Protein AF-A0A3B8L486-F1 (afdb_monomer_lite)

Structure (mmCIF, N/CA/C/O backbone):
data_AF-A0A3B8L486-F1
#
_entry.id   AF-A0A3B8L486-F1
#
loop_
_atom_site.group_PDB
_atom_site.id
_atom_site.type_symbol
_atom_site.label_atom_id
_atom_site.label_alt_id
_atom_site.label_comp_id
_atom_site.label_asym_id
_atom_site.label_entity_id
_atom_site.label_seq_id
_atom_site.pdbx_PDB_ins_code
_atom_site.Cartn_x
_atom_site.Cartn_y
_atom_site.Cartn_z
_atom_site.occupancy
_atom_site.B_iso_or_equiv
_atom_site.auth_seq_id
_atom_site.auth_comp_id
_atom_site.auth_asym_id
_atom_site.auth_atom_id
_atom_site.pdbx_PDB_model_num
ATOM 1 N N . LEU A 1 1 ? -10.361 0.854 23.601 1.00 55.06 1 LEU A N 1
ATOM 2 C CA . LEU A 1 1 ? -9.685 1.114 22.304 1.00 55.06 1 LEU A CA 1
ATOM 3 C C . LEU A 1 1 ? -9.853 2.592 21.920 1.00 55.06 1 LEU A C 1
ATOM 5 O O . LEU A 1 1 ? -9.757 2.947 20.761 1.00 55.06 1 LEU A O 1
ATOM 9 N N . ASP A 1 2 ? -10.033 3.479 22.905 1.00 65.00 2 ASP A N 1
ATOM 10 C CA . ASP A 1 2 ? -10.641 4.806 22.704 1.00 65.00 2 ASP A CA 1
ATOM 11 C C . ASP A 1 2 ? -9.618 5.939 22.552 1.00 65.00 2 ASP A C 1
ATOM 13 O O . ASP A 1 2 ? -9.901 7.097 22.843 1.00 65.00 2 ASP A O 1
ATOM 17 N N . SER A 1 3 ? -8.389 5.608 22.148 1.00 76.25 3 SER A N 1
ATOM 18 C CA . SER A 1 3 ? -7.378 6.617 21.843 1.00 76.25 3 SER A CA 1
ATOM 19 C C . SER A 1 3 ? -7.442 6.944 20.359 1.00 76.25 3 SER A C 1
ATOM 21 O O . SER A 1 3 ? -7.135 6.084 19.537 1.00 76.25 3 SER A O 1
ATOM 23 N N . GLU A 1 4 ? -7.756 8.196 20.018 1.00 72.38 4 GLU A N 1
ATOM 24 C CA . GLU A 1 4 ? -7.760 8.686 18.626 1.00 72.38 4 GLU A CA 1
ATOM 25 C C . GLU A 1 4 ? -6.397 8.503 17.921 1.00 72.38 4 GLU A C 1
ATOM 27 O O . GLU A 1 4 ? -6.323 8.426 16.694 1.00 72.38 4 GLU A O 1
ATOM 32 N N . HIS A 1 5 ? -5.321 8.350 18.701 1.00 87.75 5 HIS A N 1
ATOM 33 C CA . HIS A 1 5 ? -3.949 8.155 18.227 1.00 87.75 5 HIS A CA 1
ATOM 34 C C . HIS A 1 5 ? -3.569 6.688 17.964 1.00 87.75 5 HIS A C 1
ATOM 36 O O . HIS A 1 5 ? -2.444 6.415 17.534 1.00 87.75 5 HIS A O 1
ATOM 42 N N . TYR A 1 6 ? -4.456 5.721 18.234 1.00 91.31 6 TYR A N 1
ATOM 43 C CA . TYR A 1 6 ? -4.166 4.301 17.999 1.00 91.31 6 TYR A CA 1
ATOM 44 C C . TYR A 1 6 ? -3.814 4.040 16.528 1.00 91.31 6 TYR A C 1
ATOM 46 O O . TYR A 1 6 ? -2.760 3.468 16.232 1.00 91.31 6 TYR A O 1
ATOM 54 N N . GLY A 1 7 ? -4.661 4.522 15.618 1.00 94.62 7 GLY A N 1
ATOM 55 C CA . GLY A 1 7 ? -4.494 4.385 14.178 1.00 94.62 7 GLY A CA 1
ATOM 56 C C . GLY A 1 7 ? -3.254 5.105 13.673 1.00 94.62 7 GLY A C 1
ATOM 57 O O . GLY A 1 7 ? -2.534 4.540 12.866 1.00 94.62 7 GLY A O 1
ATOM 58 N N . GLU A 1 8 ? -2.922 6.290 14.191 1.00 94.69 8 GLU A N 1
ATOM 59 C CA . GLU A 1 8 ? -1.691 7.006 13.816 1.00 94.69 8 GLU A CA 1
ATOM 60 C C . GLU A 1 8 ? -0.435 6.199 14.165 1.00 94.69 8 GLU A C 1
ATOM 62 O O . GLU A 1 8 ? 0.489 6.068 13.356 1.00 94.69 8 GLU A O 1
ATOM 67 N N . ARG A 1 9 ? -0.413 5.603 15.364 1.00 95.06 9 ARG A N 1
ATOM 68 C CA . ARG A 1 9 ? 0.715 4.795 15.832 1.00 95.06 9 ARG A CA 1
ATOM 69 C C . ARG A 1 9 ? 0.880 3.516 15.015 1.00 95.06 9 ARG A C 1
ATOM 71 O O . ARG A 1 9 ? 1.996 3.207 14.604 1.00 95.06 9 ARG A O 1
ATOM 78 N N . TRP A 1 10 ? -0.198 2.768 14.793 1.00 95.88 10 TRP A N 1
ATOM 79 C CA . TRP A 1 10 ? -0.132 1.507 14.049 1.00 95.88 10 TRP A CA 1
ATOM 80 C C . TRP A 1 10 ? 0.007 1.709 12.544 1.00 95.88 10 TRP A C 1
ATOM 82 O O . TRP A 1 10 ? 0.727 0.944 11.899 1.00 95.88 10 TRP A O 1
ATOM 92 N N . ALA A 1 11 ? -0.581 2.773 11.994 1.00 96.81 11 ALA A N 1
ATOM 93 C CA . ALA A 1 11 ? -0.409 3.131 10.595 1.00 96.81 11 ALA A CA 1
ATOM 94 C C . ALA A 1 11 ? 1.061 3.355 10.275 1.00 96.81 11 ALA A C 1
ATOM 96 O O . ALA A 1 11 ? 1.497 2.914 9.226 1.00 96.81 11 ALA A O 1
ATOM 97 N N . ARG A 1 12 ? 1.859 3.951 11.172 1.00 95.31 12 ARG A N 1
ATOM 98 C CA . ARG A 1 12 ? 3.308 4.084 10.947 1.00 95.31 12 ARG A CA 1
ATOM 99 C C . ARG A 1 12 ? 3.966 2.743 10.608 1.00 95.31 12 ARG A C 1
ATOM 101 O O . ARG A 1 12 ? 4.679 2.657 9.619 1.00 95.31 12 ARG A O 1
ATOM 108 N N . HIS A 1 13 ? 3.680 1.700 11.387 1.00 96.12 13 HIS A N 1
ATOM 109 C CA . HIS A 1 13 ? 4.225 0.364 11.144 1.00 96.12 13 HIS A CA 1
ATOM 110 C C . HIS A 1 13 ? 3.719 -0.235 9.828 1.00 96.12 13 HIS A C 1
ATOM 112 O O . HIS A 1 13 ? 4.492 -0.825 9.080 1.00 96.12 13 HIS A O 1
ATOM 118 N N . TRP A 1 14 ? 2.430 -0.061 9.525 1.00 97.00 14 TRP A N 1
ATOM 119 C CA . TRP A 1 14 ? 1.860 -0.537 8.266 1.00 97.00 14 TRP A CA 1
ATOM 120 C C . TRP A 1 14 ? 2.435 0.191 7.044 1.00 97.00 14 TRP A C 1
ATOM 122 O O . TRP A 1 14 ? 2.736 -0.422 6.025 1.00 97.00 14 TRP A O 1
ATOM 132 N N . LEU A 1 15 ? 2.605 1.505 7.140 1.00 96.25 15 LEU A N 1
ATOM 133 C CA . LEU A 1 15 ? 3.105 2.351 6.064 1.00 96.25 15 LEU A CA 1
ATOM 134 C C . LEU A 1 15 ? 4.570 2.042 5.739 1.00 96.25 15 LEU A C 1
ATOM 136 O O . LEU A 1 15 ? 4.937 2.103 4.568 1.00 96.25 15 LEU A O 1
ATOM 140 N N . ASP A 1 16 ? 5.364 1.619 6.726 1.00 94.00 16 ASP A N 1
ATOM 141 C CA . ASP A 1 16 ? 6.710 1.086 6.492 1.00 94.00 16 ASP A CA 1
ATOM 142 C C . ASP A 1 16 ? 6.658 -0.216 5.663 1.00 94.00 16 ASP A C 1
ATOM 144 O O . ASP A 1 16 ? 7.411 -0.372 4.701 1.00 94.00 16 ASP A O 1
ATOM 148 N N . VAL A 1 17 ? 5.725 -1.130 5.973 1.00 94.56 17 VAL A N 1
ATOM 149 C CA . VAL A 1 17 ? 5.511 -2.375 5.201 1.00 94.56 17 VAL A CA 1
ATOM 150 C C . VAL A 1 17 ? 5.052 -2.072 3.774 1.00 94.56 17 VAL A C 1
ATOM 152 O O . VAL A 1 17 ? 5.564 -2.657 2.822 1.00 94.56 17 VAL A O 1
ATOM 155 N N . ALA A 1 18 ? 4.123 -1.128 3.618 1.00 95.06 18 ALA A N 1
ATOM 156 C CA . ALA A 1 18 ? 3.574 -0.709 2.331 1.00 95.06 18 ALA A CA 1
ATOM 157 C C . ALA A 1 18 ? 4.510 0.208 1.519 1.00 95.06 18 ALA A C 1
ATOM 159 O O . ALA A 1 18 ? 4.100 0.712 0.475 1.00 95.06 18 ALA A O 1
ATOM 160 N N . ARG A 1 19 ? 5.739 0.461 1.998 1.00 91.31 19 ARG A N 1
ATOM 161 C CA . ARG A 1 19 ? 6.740 1.328 1.345 1.00 91.31 19 ARG A CA 1
ATOM 162 C C . ARG A 1 19 ? 6.193 2.725 1.031 1.00 91.31 19 ARG A C 1
ATOM 164 O O . ARG A 1 19 ? 6.463 3.304 -0.024 1.00 91.31 19 ARG A O 1
ATOM 171 N N . TYR A 1 20 ? 5.401 3.259 1.957 1.00 92.81 20 TYR A N 1
ATOM 172 C CA . TYR A 1 20 ? 4.802 4.578 1.843 1.00 92.81 20 TYR A CA 1
ATOM 173 C C . TYR A 1 20 ? 5.866 5.671 1.762 1.00 92.81 20 TYR A C 1
ATOM 175 O O . TYR A 1 20 ? 6.788 5.728 2.575 1.00 92.81 20 TYR A O 1
ATOM 183 N N . ALA A 1 21 ? 5.665 6.606 0.839 1.00 89.56 21 ALA A N 1
ATOM 184 C CA . ALA A 1 21 ? 6.376 7.872 0.817 1.00 89.56 21 ALA A CA 1
ATOM 185 C C . ALA A 1 21 ? 5.503 8.950 0.159 1.00 89.56 21 ALA A C 1
ATOM 187 O O . ALA A 1 21 ? 4.637 8.651 -0.662 1.00 89.56 21 ALA A O 1
ATOM 188 N N . GLU A 1 22 ? 5.738 10.220 0.493 1.00 88.00 22 GLU A N 1
ATOM 189 C CA . GLU A 1 22 ? 5.098 11.359 -0.192 1.00 88.00 22 GLU A CA 1
ATOM 190 C C . GLU A 1 22 ? 5.899 11.832 -1.415 1.00 88.00 22 GLU A C 1
ATOM 192 O O . GLU A 1 22 ? 5.407 12.610 -2.239 1.00 88.00 22 GLU A O 1
ATOM 197 N N . ASP A 1 23 ? 7.118 11.322 -1.575 1.00 84.31 23 ASP A N 1
ATOM 198 C CA . ASP A 1 23 ? 7.963 11.519 -2.739 1.00 84.31 23 ASP A CA 1
ATOM 199 C C . ASP A 1 23 ? 8.901 10.326 -2.985 1.00 84.31 23 ASP A C 1
ATOM 201 O O . ASP A 1 23 ? 8.959 9.361 -2.229 1.00 84.31 23 ASP A O 1
ATOM 205 N N . GLN A 1 24 ? 9.628 10.387 -4.095 1.00 78.12 24 GLN A N 1
ATOM 206 C CA . GLN A 1 24 ? 10.679 9.444 -4.446 1.00 78.12 24 GLN A CA 1
ATOM 207 C C . GLN A 1 24 ? 12.032 10.144 -4.454 1.00 78.12 24 GLN A C 1
ATOM 209 O O . GLN A 1 24 ? 12.554 10.519 -5.508 1.00 78.12 24 GLN A O 1
ATOM 214 N N . ALA A 1 25 ? 12.615 10.313 -3.273 1.00 61.62 25 ALA A N 1
ATOM 215 C CA . ALA A 1 25 ? 13.919 10.956 -3.117 1.00 61.62 25 ALA A CA 1
ATOM 216 C C . ALA A 1 25 ? 15.115 10.110 -3.616 1.00 61.62 25 ALA A C 1
ATOM 218 O O . ALA A 1 25 ? 16.220 10.630 -3.724 1.00 61.62 25 ALA A O 1
ATOM 219 N N . HIS A 1 26 ? 14.917 8.830 -3.964 1.00 63.03 26 HIS A N 1
ATOM 220 C CA . HIS A 1 26 ? 15.967 7.934 -4.483 1.00 63.03 26 HIS A CA 1
ATOM 221 C C . HIS A 1 26 ? 16.251 8.108 -5.989 1.00 63.03 26 HIS A C 1
ATOM 223 O O . HIS 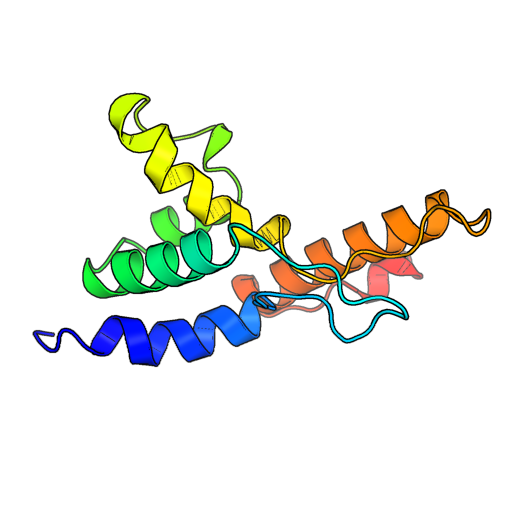A 1 26 ? 16.979 7.318 -6.587 1.00 63.03 26 HIS A O 1
ATOM 229 N N . THR A 1 27 ? 15.667 9.131 -6.617 1.00 60.22 27 THR A N 1
ATOM 230 C CA . THR A 1 27 ? 15.780 9.412 -8.053 1.00 60.22 27 THR A CA 1
ATOM 231 C C . THR A 1 27 ? 16.531 10.731 -8.283 1.00 60.22 27 THR A C 1
ATOM 233 O O . THR A 1 27 ? 16.519 11.615 -7.429 1.00 60.22 27 THR A O 1
ATOM 236 N N . PHE A 1 28 ? 17.174 10.907 -9.447 1.00 59.53 28 PHE A N 1
ATOM 237 C CA . PHE A 1 28 ? 17.888 12.146 -9.821 1.00 59.53 28 PHE A CA 1
ATOM 238 C C . PHE A 1 28 ? 16.995 13.404 -9.810 1.00 59.53 28 PHE A C 1
ATOM 240 O O . PHE A 1 28 ? 17.496 14.528 -9.808 1.00 59.53 28 PHE A O 1
ATOM 247 N N . LYS A 1 29 ? 15.668 13.230 -9.796 1.00 66.56 29 LYS A N 1
ATOM 248 C CA . LYS A 1 29 ? 14.675 14.291 -9.626 1.00 66.56 29 LYS A CA 1
ATOM 249 C C . LYS A 1 29 ? 13.510 13.760 -8.799 1.00 66.56 29 LYS A C 1
ATOM 251 O O . LYS A 1 29 ? 12.713 12.990 -9.324 1.00 66.56 29 LYS A O 1
ATOM 256 N N . ALA A 1 30 ? 13.382 14.242 -7.562 1.00 69.06 30 ALA A N 1
ATOM 257 C CA . ALA A 1 30 ? 12.318 13.835 -6.651 1.00 69.06 30 ALA A CA 1
ATOM 258 C C . ALA A 1 30 ? 10.938 13.905 -7.327 1.00 69.06 30 ALA A C 1
ATOM 260 O O . ALA A 1 30 ? 10.441 14.981 -7.682 1.00 69.06 30 ALA A O 1
ATOM 261 N N . ARG A 1 31 ? 10.318 12.739 -7.512 1.00 77.62 31 ARG A N 1
ATOM 262 C CA . ARG A 1 31 ? 8.941 12.626 -7.988 1.00 77.62 31 ARG A CA 1
ATOM 263 C C . ARG A 1 31 ? 8.022 12.676 -6.779 1.00 77.62 31 ARG A C 1
ATOM 265 O O . ARG A 1 31 ? 8.046 11.773 -5.955 1.00 77.62 31 ARG A O 1
ATOM 272 N N . ARG A 1 32 ? 7.218 13.731 -6.663 1.00 82.62 32 ARG A N 1
ATOM 273 C CA . ARG A 1 32 ? 6.192 13.814 -5.615 1.00 82.62 32 ARG A CA 1
ATOM 274 C C . ARG A 1 32 ? 5.031 12.880 -5.928 1.00 82.62 32 ARG A C 1
ATOM 276 O O . ARG A 1 32 ? 4.678 12.713 -7.097 1.00 82.62 32 ARG A O 1
ATOM 283 N N . TYR A 1 33 ? 4.392 12.383 -4.878 1.00 86.38 33 TYR A N 1
ATOM 284 C CA . TYR A 1 33 ? 3.073 11.767 -4.903 1.00 86.38 33 TYR A CA 1
ATOM 285 C C . TYR A 1 33 ? 2.042 12.792 -4.419 1.00 86.38 33 TYR A C 1
ATOM 287 O O . TYR A 1 33 ? 1.788 12.881 -3.218 1.00 86.38 33 TYR A O 1
ATOM 295 N N . PRO A 1 34 ? 1.410 13.581 -5.315 1.00 86.75 34 PRO A N 1
ATOM 296 C CA . PRO A 1 34 ? 0.557 14.705 -4.907 1.00 86.75 34 PRO A CA 1
ATOM 297 C C . PRO A 1 34 ? -0.629 14.291 -4.026 1.00 86.75 34 PRO A C 1
ATOM 299 O O . PRO A 1 34 ? -1.193 15.104 -3.296 1.00 86.75 34 PRO A O 1
ATOM 302 N N . HIS A 1 35 ? -1.013 13.018 -4.100 1.00 90.12 35 HIS A N 1
ATOM 303 C CA . HIS A 1 35 ? -2.120 12.435 -3.356 1.00 90.12 35 HIS A CA 1
ATOM 304 C C . HIS A 1 35 ? -1.685 11.295 -2.424 1.00 90.12 35 HIS A C 1
ATOM 306 O O . HIS A 1 35 ? -2.550 10.580 -1.931 1.00 90.12 35 HIS A O 1
ATOM 312 N N . GLY A 1 36 ? -0.379 11.138 -2.150 1.00 91.38 36 GLY A N 1
ATOM 313 C CA . GLY A 1 36 ? 0.141 10.077 -1.273 1.00 91.38 36 GLY A CA 1
ATOM 314 C C . GLY A 1 36 ? -0.509 10.094 0.113 1.00 91.38 36 GLY A C 1
ATOM 315 O O . GLY A 1 36 ? -0.996 9.067 0.581 1.00 91.38 36 GLY A O 1
ATOM 316 N N . HIS A 1 37 ? -0.666 11.287 0.698 1.00 93.94 37 HIS A N 1
ATOM 317 C CA . HIS A 1 37 ? -1.339 11.490 1.987 1.00 93.94 37 HIS A CA 1
ATOM 318 C C . HIS A 1 37 ? -2.726 10.835 2.080 1.00 93.94 37 HIS A C 1
ATOM 320 O O . HIS A 1 37 ? -3.116 10.404 3.160 1.00 93.94 37 HIS A O 1
ATOM 326 N N . ARG A 1 38 ? -3.461 10.690 0.966 1.00 94.62 38 ARG A N 1
ATOM 327 C CA . ARG A 1 38 ? -4.790 10.061 0.979 1.00 94.62 38 ARG A CA 1
ATOM 328 C C . ARG A 1 38 ? -4.727 8.600 1.419 1.00 94.62 38 ARG A C 1
ATOM 330 O O . ARG A 1 38 ? -5.617 8.168 2.142 1.00 94.62 38 ARG A O 1
ATOM 337 N N . TYR A 1 39 ? -3.686 7.865 1.024 1.00 96.00 39 TYR A N 1
ATOM 338 C CA . TYR A 1 39 ? -3.480 6.488 1.477 1.00 96.00 39 TYR A CA 1
ATOM 339 C C . TYR A 1 39 ? -3.088 6.438 2.950 1.00 96.00 39 TYR A C 1
ATOM 341 O O . TYR A 1 39 ? -3.687 5.672 3.696 1.00 96.00 39 TYR A O 1
ATOM 349 N N . ARG A 1 40 ? -2.154 7.294 3.396 1.00 96.31 40 ARG A N 1
ATOM 350 C CA . ARG A 1 40 ? -1.808 7.415 4.824 1.00 96.31 40 ARG A CA 1
ATOM 351 C C . ARG A 1 40 ? -3.063 7.634 5.661 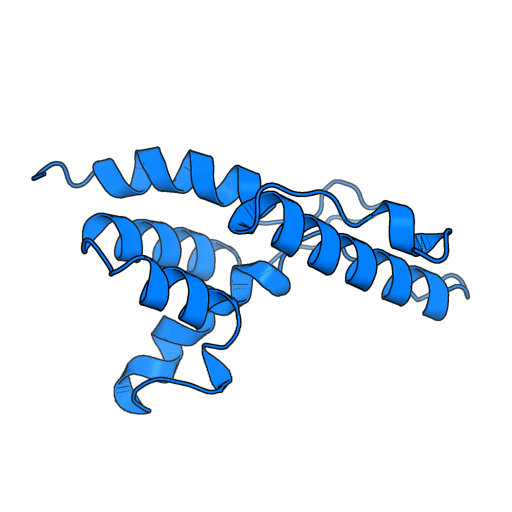1.00 96.31 40 ARG A C 1
ATOM 353 O O . ARG A 1 40 ? -3.308 6.895 6.610 1.00 96.31 40 ARG A O 1
ATOM 360 N N . ASP A 1 41 ? -3.864 8.625 5.286 1.00 96.00 41 ASP A N 1
ATOM 361 C CA . ASP A 1 41 ? -5.058 8.989 6.038 1.00 96.00 41 ASP A CA 1
ATOM 362 C C . ASP A 1 41 ? -6.119 7.876 5.969 1.00 96.00 41 ASP A C 1
ATOM 364 O O . ASP A 1 41 ? -6.830 7.648 6.944 1.00 96.00 41 ASP A O 1
ATOM 368 N N . TRP A 1 42 ? -6.213 7.147 4.849 1.00 96.62 42 TRP A N 1
ATOM 369 C CA . TRP A 1 42 ? -7.078 5.969 4.727 1.00 96.62 42 TRP A CA 1
ATOM 370 C C . TRP A 1 42 ? -6.639 4.827 5.655 1.00 96.62 42 TRP A C 1
ATOM 372 O O . TRP A 1 42 ? -7.488 4.265 6.344 1.00 96.62 42 TRP A O 1
ATOM 382 N N . VAL A 1 43 ? -5.338 4.525 5.748 1.00 97.19 43 VAL A N 1
ATOM 383 C CA . VAL A 1 43 ? -4.805 3.506 6.673 1.00 97.19 43 VAL A CA 1
ATOM 384 C C . VAL A 1 43 ? -5.101 3.898 8.121 1.00 97.19 43 VAL A C 1
ATOM 386 O O . VAL A 1 43 ? -5.634 3.088 8.876 1.00 97.19 43 VAL A O 1
ATOM 389 N N . VAL A 1 44 ? -4.819 5.151 8.501 1.00 97.00 44 VAL A N 1
ATOM 390 C CA . VAL A 1 44 ? -5.099 5.664 9.854 1.00 97.00 44 VAL A CA 1
ATOM 391 C C . VAL A 1 44 ? -6.582 5.521 10.196 1.00 97.00 44 VAL A C 1
ATOM 393 O O . VAL A 1 44 ? -6.913 4.996 11.259 1.00 97.00 44 VAL A O 1
ATOM 396 N N . ARG A 1 45 ? -7.481 5.943 9.295 1.00 95.62 45 ARG A N 1
ATOM 397 C CA . ARG A 1 45 ? -8.931 5.827 9.509 1.00 95.62 45 ARG A CA 1
ATOM 398 C C . ARG A 1 45 ? -9.388 4.376 9.609 1.00 95.62 45 ARG A C 1
ATOM 400 O O . ARG A 1 45 ? -10.158 4.080 10.511 1.00 95.62 45 ARG A O 1
ATOM 407 N N . SER A 1 46 ? -8.894 3.495 8.740 1.00 95.75 46 SER A N 1
ATOM 408 C CA . SER A 1 46 ? -9.279 2.076 8.722 1.00 95.75 46 SER A CA 1
ATOM 409 C C . SER A 1 46 ? -8.890 1.361 10.017 1.00 95.75 46 SER A C 1
ATOM 411 O O . SER A 1 46 ? -9.662 0.564 10.541 1.00 95.75 46 SER A O 1
ATOM 413 N N . LEU A 1 47 ? -7.716 1.687 10.570 1.00 95.75 47 LEU A N 1
ATOM 414 C CA . LEU A 1 47 ? -7.271 1.165 11.864 1.00 95.75 47 LEU A CA 1
ATOM 415 C C . LEU A 1 47 ? -8.069 1.756 13.034 1.00 95.75 47 LEU A C 1
ATOM 417 O O . LEU A 1 47 ? -8.411 1.034 13.964 1.00 95.75 47 LEU A O 1
ATOM 421 N N . ASN A 1 48 ? -8.385 3.054 12.994 1.00 95.31 48 ASN A N 1
ATOM 422 C CA . ASN A 1 48 ? -9.196 3.702 14.031 1.00 95.31 48 ASN A CA 1
ATOM 423 C C . ASN A 1 48 ? -10.653 3.221 14.037 1.00 95.31 48 ASN A C 1
ATOM 425 O O . ASN A 1 48 ? -11.277 3.199 15.094 1.00 95.31 48 ASN A O 1
ATOM 429 N N . SER A 1 49 ? -11.199 2.839 12.881 1.00 93.81 49 SER A N 1
ATOM 430 C CA . SER A 1 49 ? -12.555 2.298 12.764 1.00 93.81 49 SER A CA 1
ATOM 431 C C . SER A 1 49 ? -12.639 0.791 13.016 1.00 93.81 49 SER A C 1
ATOM 433 O O . SER A 1 49 ? -13.709 0.229 12.809 1.00 93.81 49 SER A O 1
ATOM 435 N N . ASP A 1 50 ? -11.531 0.143 13.395 1.00 93.38 50 ASP A N 1
ATOM 436 C CA . ASP A 1 50 ? -11.440 -1.313 13.575 1.00 93.38 50 ASP A CA 1
ATOM 437 C C . ASP A 1 50 ? -11.959 -2.087 12.346 1.00 93.38 50 ASP A C 1
ATOM 439 O O . ASP A 1 50 ? -12.754 -3.022 12.450 1.00 93.38 50 ASP A O 1
ATOM 443 N N . MET A 1 51 ? -11.557 -1.647 11.144 1.00 94.81 51 MET A N 1
ATOM 444 C CA . MET A 1 51 ? -11.955 -2.304 9.897 1.00 94.81 51 MET A CA 1
ATOM 445 C C . MET A 1 51 ? -11.532 -3.782 9.928 1.00 94.81 51 MET A C 1
ATOM 447 O O . MET A 1 51 ? -10.361 -4.064 10.210 1.00 94.81 51 MET A O 1
ATOM 451 N N . PRO A 1 52 ? -12.427 -4.727 9.577 1.00 96.69 52 PRO A N 1
ATOM 452 C CA . PRO A 1 52 ? -12.066 -6.132 9.470 1.00 96.69 52 PRO A CA 1
ATOM 453 C C . PRO A 1 52 ? -10.843 -6.330 8.573 1.00 96.69 52 PRO A C 1
ATOM 455 O O . PRO A 1 52 ? -10.739 -5.752 7.489 1.00 96.69 52 PRO A O 1
ATOM 458 N N . TYR A 1 53 ? -9.899 -7.158 9.021 1.00 95.75 53 TYR A N 1
ATOM 459 C CA . TYR A 1 53 ? -8.624 -7.334 8.324 1.00 95.75 53 TYR A CA 1
ATOM 460 C C . TYR A 1 53 ? -8.794 -7.822 6.875 1.00 95.75 53 TYR A C 1
ATOM 462 O O . TYR A 1 53 ? -8.066 -7.385 5.984 1.00 95.75 53 TYR A O 1
ATOM 470 N N . ASP A 1 54 ? -9.770 -8.693 6.607 1.00 96.19 54 ASP A N 1
ATOM 471 C CA . ASP A 1 54 ? -10.045 -9.177 5.253 1.00 96.19 54 ASP A CA 1
ATOM 472 C C . ASP A 1 54 ? -10.545 -8.059 4.329 1.00 96.19 54 ASP A C 1
ATOM 474 O O . ASP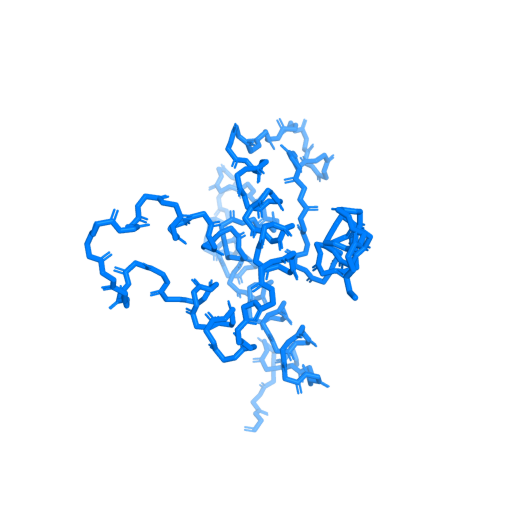 A 1 54 ? -10.179 -8.023 3.152 1.00 96.19 54 ASP A O 1
ATOM 478 N N . GLU A 1 55 ? -11.329 -7.120 4.857 1.00 95.56 55 GLU A N 1
ATOM 479 C CA . GLU A 1 55 ? -11.775 -5.931 4.136 1.00 95.56 55 GLU A CA 1
ATOM 480 C C . GLU A 1 55 ? -10.622 -4.945 3.914 1.00 95.56 55 GLU A C 1
ATOM 482 O O . GLU A 1 55 ? -10.441 -4.451 2.797 1.00 95.56 55 GLU A O 1
ATOM 487 N N . PHE A 1 56 ? -9.791 -4.723 4.936 1.00 96.12 56 PHE A N 1
ATOM 488 C CA . PHE A 1 56 ? -8.591 -3.891 4.845 1.00 96.12 56 PHE A CA 1
ATOM 489 C C . PHE A 1 56 ? -7.663 -4.370 3.720 1.00 96.12 56 PHE A C 1
ATOM 491 O O . PHE A 1 56 ? -7.287 -3.595 2.838 1.00 96.12 56 PHE A O 1
ATOM 498 N N . VAL A 1 57 ? -7.356 -5.669 3.687 1.00 96.38 57 VAL A N 1
ATOM 499 C CA . VAL A 1 57 ? -6.516 -6.266 2.639 1.00 96.38 57 VAL A CA 1
ATOM 500 C C . VAL A 1 57 ? -7.202 -6.212 1.274 1.00 96.38 57 VAL A C 1
ATOM 502 O O . VAL A 1 57 ? -6.574 -5.812 0.290 1.00 96.38 57 VAL A O 1
ATOM 505 N N . ARG A 1 58 ? -8.491 -6.569 1.190 1.00 95.81 58 ARG A N 1
ATOM 506 C CA . ARG A 1 58 ? -9.239 -6.577 -0.079 1.00 95.81 58 ARG A CA 1
ATOM 507 C C . ARG A 1 58 ? -9.281 -5.195 -0.722 1.00 95.81 58 ARG A C 1
ATOM 509 O O . ARG A 1 58 ? -9.094 -5.093 -1.931 1.00 95.81 58 ARG A O 1
ATOM 516 N N . ASN A 1 59 ? -9.481 -4.141 0.064 1.00 96.25 59 ASN A N 1
ATOM 517 C CA . ASN A 1 59 ? -9.487 -2.774 -0.446 1.00 96.25 59 ASN A CA 1
ATOM 518 C C . ASN A 1 59 ? -8.122 -2.360 -1.004 1.00 96.25 59 ASN A C 1
ATOM 520 O O . ASN A 1 59 ? -8.055 -1.769 -2.078 1.00 96.25 59 ASN A O 1
ATOM 524 N N . GLN A 1 60 ? -7.022 -2.728 -0.352 1.00 96.12 60 GLN A N 1
ATOM 525 C CA . GLN A 1 60 ? -5.689 -2.381 -0.856 1.00 96.12 60 GLN A CA 1
ATOM 526 C C . GLN A 1 60 ? -5.337 -3.059 -2.189 1.00 96.12 60 GLN A C 1
ATOM 528 O O . GLN A 1 60 ? -4.560 -2.509 -2.966 1.00 96.12 60 GLN A O 1
ATOM 533 N N . VAL A 1 61 ? -5.927 -4.225 -2.471 1.00 95.56 61 VAL A N 1
ATOM 534 C CA . VAL A 1 61 ? -5.673 -4.995 -3.701 1.00 95.56 61 VAL A CA 1
ATOM 535 C C . VAL A 1 61 ? -6.699 -4.709 -4.803 1.00 95.56 61 VAL A C 1
ATOM 537 O O . VAL A 1 61 ? -6.352 -4.769 -5.978 1.00 95.56 61 VAL A O 1
ATOM 540 N N . ALA A 1 62 ? -7.954 -4.427 -4.444 1.00 95.56 62 ALA A N 1
ATOM 541 C CA . ALA A 1 62 ? -9.082 -4.453 -5.378 1.00 95.56 62 ALA A CA 1
ATOM 542 C C . ALA A 1 62 ? -10.161 -3.391 -5.086 1.00 95.56 62 ALA A C 1
ATOM 544 O O . ALA A 1 62 ? -11.332 -3.588 -5.423 1.00 95.56 62 ALA A O 1
ATOM 545 N N . ALA A 1 63 ? -9.821 -2.267 -4.442 1.00 95.31 63 ALA A N 1
ATOM 546 C CA . ALA A 1 63 ? -10.787 -1.202 -4.141 1.00 95.31 63 ALA A CA 1
ATOM 547 C C . ALA A 1 63 ? -11.497 -0.614 -5.378 1.00 95.31 63 ALA A C 1
ATOM 549 O O . ALA A 1 63 ? -12.567 -0.030 -5.257 1.00 95.31 63 ALA A O 1
ATOM 550 N N . ASP A 1 64 ? -10.974 -0.766 -6.583 1.00 94.69 64 ASP A N 1
ATOM 551 C CA . ASP A 1 64 ? -11.672 -0.390 -7.814 1.00 94.69 64 ASP A CA 1
ATOM 552 C C . ASP A 1 64 ? -12.710 -1.424 -8.287 1.00 94.69 64 ASP A C 1
ATOM 554 O O . ASP A 1 64 ? -13.578 -1.070 -9.087 1.00 94.69 64 ASP A O 1
ATOM 558 N N . LEU A 1 65 ? -12.653 -2.660 -7.778 1.00 94.12 65 LEU A N 1
ATOM 559 C CA . LEU A 1 65 ? -13.463 -3.803 -8.223 1.00 94.12 65 LEU A CA 1
ATOM 560 C C . LEU A 1 65 ? -14.517 -4.279 -7.209 1.00 94.12 65 LEU A C 1
ATOM 562 O O . LEU A 1 65 ? -15.409 -5.040 -7.578 1.00 94.12 65 LEU A O 1
ATOM 566 N N . VAL A 1 66 ? -14.414 -3.882 -5.939 1.00 90.88 66 VAL A N 1
ATOM 567 C CA . VAL A 1 66 ? -15.341 -4.310 -4.864 1.00 90.88 66 VAL A CA 1
ATOM 568 C C . VAL A 1 66 ? -16.199 -3.145 -4.354 1.00 90.88 66 VAL A C 1
ATOM 570 O O . VAL A 1 66 ? -16.152 -2.080 -4.957 1.00 90.88 66 VAL A O 1
ATOM 573 N N . GLY A 1 67 ? -16.967 -3.333 -3.271 1.00 86.06 67 GLY A N 1
ATOM 574 C CA . GLY A 1 67 ? -17.611 -2.271 -2.472 1.00 86.06 67 GLY A CA 1
ATOM 575 C C . GLY A 1 67 ? -18.803 -1.533 -3.101 1.00 86.06 67 GLY A C 1
ATOM 576 O O . GLY A 1 67 ? -19.229 -1.831 -4.217 1.00 86.06 67 GLY A O 1
ATOM 577 N N . ASP A 1 68 ? -19.355 -0.574 -2.354 1.00 85.88 68 ASP A N 1
ATOM 578 C CA . ASP A 1 68 ? -20.504 0.232 -2.779 1.00 85.88 68 ASP A CA 1
ATOM 579 C C . ASP A 1 68 ? -20.038 1.403 -3.674 1.00 85.88 68 ASP A C 1
ATOM 581 O O . ASP A 1 68 ? -19.049 2.072 -3.371 1.00 85.88 68 ASP A O 1
ATOM 585 N N . PRO A 1 69 ? -20.717 1.717 -4.791 1.00 86.44 69 PRO A N 1
ATOM 586 C CA . PRO A 1 69 ? -20.413 2.914 -5.576 1.00 86.44 69 PRO A CA 1
ATOM 587 C C . PRO A 1 69 ? -20.397 4.232 -4.779 1.00 86.44 69 PRO A C 1
ATOM 589 O O . PRO A 1 69 ? -19.692 5.162 -5.175 1.00 86.44 69 PRO A O 1
ATOM 592 N N . MET A 1 70 ? -21.149 4.327 -3.679 1.00 85.62 70 MET A N 1
ATOM 593 C CA . MET A 1 70 ? -21.254 5.516 -2.826 1.00 85.62 70 MET A CA 1
ATOM 594 C C . MET A 1 70 ? -19.990 5.807 -2.015 1.00 85.62 70 MET A C 1
ATOM 596 O O . MET A 1 70 ? -19.699 6.974 -1.764 1.00 85.62 70 MET A O 1
ATOM 600 N N . ASP A 1 71 ? -19.206 4.789 -1.656 1.00 86.25 71 ASP A N 1
ATOM 601 C CA . ASP A 1 71 ? -17.955 4.952 -0.897 1.00 86.25 71 ASP A CA 1
ATOM 602 C C . ASP A 1 71 ? -16.699 4.971 -1.787 1.00 86.25 71 ASP A C 1
ATOM 604 O O . ASP A 1 71 ? -15.574 5.165 -1.311 1.00 86.25 71 ASP A O 1
ATOM 608 N N . ARG A 1 72 ? -16.885 4.791 -3.103 1.00 87.81 72 ARG A N 1
ATOM 609 C CA . ARG A 1 72 ? -15.810 4.502 -4.059 1.00 87.81 72 ARG A CA 1
ATOM 610 C C . ARG A 1 72 ? -14.646 5.480 -3.965 1.00 87.81 72 ARG A C 1
ATOM 612 O O . ARG A 1 72 ? -13.495 5.062 -4.018 1.00 87.81 72 ARG A O 1
ATOM 619 N N . HIS A 1 73 ? -14.919 6.777 -3.852 1.00 84.31 73 HIS A N 1
ATOM 620 C CA . HIS A 1 73 ? -13.862 7.790 -3.856 1.00 84.31 73 HIS A CA 1
ATOM 621 C C . HIS A 1 73 ? -12.914 7.655 -2.654 1.00 84.31 73 HIS A C 1
ATOM 623 O O . HIS A 1 73 ? -11.699 7.782 -2.813 1.00 84.31 73 HIS A O 1
ATOM 629 N N . ASP A 1 74 ? -13.450 7.359 -1.471 1.00 85.81 74 ASP A N 1
ATOM 630 C CA . ASP A 1 74 ? -12.647 7.194 -0.258 1.00 85.81 74 ASP A CA 1
ATOM 631 C C . ASP A 1 74 ? -11.934 5.844 -0.243 1.00 85.81 74 ASP A C 1
ATOM 633 O O . ASP A 1 74 ? -10.778 5.753 0.174 1.00 85.81 74 ASP A O 1
ATOM 637 N N . ARG A 1 75 ? -12.586 4.809 -0.773 1.00 92.56 75 ARG A N 1
ATOM 638 C CA . ARG A 1 75 ? -12.038 3.455 -0.860 1.00 92.56 75 ARG A CA 1
ATOM 639 C C . ARG A 1 75 ? -10.889 3.337 -1.856 1.00 92.56 75 ARG A C 1
ATOM 641 O O . ARG A 1 75 ? -9.922 2.638 -1.577 1.00 92.56 75 ARG A O 1
ATOM 648 N N . LEU A 1 76 ? -10.926 4.076 -2.970 1.00 95.44 76 LEU A N 1
ATOM 649 C CA . LEU A 1 76 ? -9.837 4.102 -3.959 1.00 95.44 76 LEU A CA 1
ATOM 650 C C . LEU A 1 76 ? -8.497 4.569 -3.377 1.00 95.44 76 LEU A C 1
ATOM 652 O O . LEU A 1 76 ? -7.451 4.227 -3.927 1.00 95.44 76 LEU A O 1
ATOM 656 N N . ALA A 1 77 ? -8.501 5.307 -2.261 1.00 95.50 77 ALA A N 1
ATOM 657 C CA . ALA A 1 77 ? -7.268 5.662 -1.569 1.00 95.50 77 ALA A CA 1
ATOM 658 C C . ALA A 1 77 ? -6.474 4.422 -1.122 1.00 95.50 77 ALA A C 1
ATOM 660 O O . ALA A 1 77 ? -5.247 4.483 -1.108 1.00 95.50 77 ALA A O 1
ATOM 661 N N . ALA A 1 78 ? -7.145 3.296 -0.840 1.00 96.44 78 ALA A N 1
ATOM 662 C CA . ALA A 1 78 ? -6.526 2.026 -0.457 1.00 96.44 78 ALA A CA 1
ATOM 663 C C . ALA A 1 78 ? -5.567 1.471 -1.524 1.00 96.44 78 ALA A C 1
ATOM 665 O O . ALA A 1 78 ? -4.558 0.855 -1.181 1.00 96.44 78 ALA A O 1
ATOM 666 N N . LEU A 1 79 ? -5.813 1.763 -2.810 1.00 95.38 79 LEU A N 1
ATOM 667 C CA . LEU A 1 79 ? -4.929 1.361 -3.916 1.00 95.38 79 LEU A CA 1
ATOM 668 C C . LEU A 1 79 ? -3.546 2.027 -3.855 1.00 95.38 79 LEU A C 1
ATOM 670 O O . LEU A 1 79 ? -2.647 1.664 -4.616 1.00 95.38 79 LEU A O 1
ATOM 674 N N . GLY A 1 80 ? -3.345 2.964 -2.922 1.00 94.06 80 GLY A N 1
ATOM 675 C CA . GLY A 1 80 ? -2.031 3.466 -2.541 1.00 94.06 80 GLY A CA 1
ATOM 676 C C . GLY A 1 80 ? -1.006 2.364 -2.263 1.00 94.06 80 GLY A C 1
ATOM 677 O O . GLY A 1 80 ? 0.163 2.579 -2.563 1.00 94.06 80 GLY A O 1
ATOM 678 N N . PHE A 1 81 ? -1.437 1.180 -1.804 1.00 95.62 81 PHE A N 1
ATOM 679 C CA . PHE A 1 81 ? -0.563 0.021 -1.582 1.00 95.62 81 PHE A CA 1
ATOM 680 C C . PHE A 1 81 ? 0.245 -0.384 -2.831 1.00 95.62 81 PHE A C 1
ATOM 682 O O . PHE A 1 81 ? 1.418 -0.716 -2.708 1.00 95.62 81 PHE A O 1
ATOM 689 N N . PHE A 1 82 ? -0.342 -0.305 -4.034 1.00 93.12 82 PHE A N 1
ATOM 690 C CA . PHE A 1 82 ? 0.352 -0.603 -5.302 1.00 93.12 82 PHE A CA 1
ATOM 691 C C . PHE A 1 82 ? 0.687 0.628 -6.149 1.00 93.12 82 PHE A C 1
ATOM 693 O O . PHE A 1 82 ? 1.482 0.537 -7.093 1.00 93.12 82 PHE A O 1
ATOM 700 N N . ALA A 1 83 ? 0.049 1.764 -5.859 1.00 89.50 83 ALA A N 1
ATOM 701 C CA . ALA A 1 83 ? 0.313 3.024 -6.544 1.00 89.50 83 ALA A CA 1
ATOM 702 C C . ALA A 1 83 ? 1.573 3.729 -6.018 1.00 89.50 83 ALA A C 1
ATOM 704 O O . ALA A 1 83 ? 2.140 4.565 -6.724 1.00 89.50 83 ALA A O 1
ATOM 705 N N . MET A 1 84 ? 1.995 3.406 -4.795 1.00 86.25 84 MET A N 1
ATOM 706 C CA . MET A 1 84 ? 3.280 3.820 -4.233 1.00 86.25 84 MET A CA 1
ATOM 707 C C . MET A 1 84 ? 4.343 2.736 -4.420 1.00 86.25 84 MET A C 1
ATOM 709 O O . MET A 1 84 ? 4.090 1.710 -5.046 1.00 86.25 84 MET A O 1
ATOM 713 N N . GLY A 1 85 ? 5.554 3.011 -3.938 1.00 84.25 85 GLY A N 1
ATOM 714 C CA . GLY A 1 85 ? 6.748 2.213 -4.214 1.00 84.25 85 GLY A CA 1
ATOM 715 C C . GLY A 1 85 ? 7.737 2.943 -5.130 1.00 84.25 85 GLY A C 1
ATOM 716 O O . GLY A 1 85 ? 7.618 4.157 -5.335 1.00 84.25 85 GLY A O 1
ATOM 717 N N . PRO A 1 86 ? 8.765 2.259 -5.641 1.00 84.19 86 PRO A N 1
ATOM 718 C CA . PRO A 1 86 ? 9.707 2.812 -6.600 1.00 84.19 86 PRO A CA 1
ATOM 719 C C . PRO A 1 86 ? 9.068 2.953 -7.988 1.00 84.19 86 PRO A C 1
ATOM 721 O O . PRO A 1 86 ? 8.202 2.186 -8.393 1.00 84.19 86 PRO A O 1
ATOM 724 N N . VAL A 1 87 ? 9.499 3.976 -8.724 1.00 83.69 87 VAL A N 1
ATOM 725 C CA . VAL A 1 87 ? 9.107 4.250 -10.108 1.00 83.69 87 VAL A CA 1
ATOM 726 C C . VAL A 1 87 ? 10.385 4.643 -10.814 1.00 83.69 87 VAL A C 1
ATOM 728 O O . VAL A 1 87 ? 11.056 5.599 -10.419 1.00 83.69 87 VAL A O 1
ATOM 731 N N . TYR A 1 88 ? 10.739 3.873 -11.830 1.00 84.06 88 TYR A N 1
ATOM 732 C CA . TYR A 1 88 ? 12.042 3.979 -12.467 1.00 84.06 88 TYR A CA 1
ATOM 733 C C . TYR A 1 88 ? 11.978 4.854 -13.721 1.00 84.06 88 TYR A C 1
ATOM 735 O O . TYR A 1 88 ? 10.917 5.111 -14.295 1.00 84.06 88 TYR A O 1
ATOM 743 N N . TYR A 1 89 ? 13.141 5.341 -14.150 1.00 81.56 89 TYR A N 1
ATOM 744 C CA . TYR A 1 89 ? 13.273 6.095 -15.392 1.00 81.56 89 TYR A CA 1
ATOM 745 C C . TYR A 1 89 ? 13.009 5.187 -16.591 1.00 81.56 89 TYR A C 1
A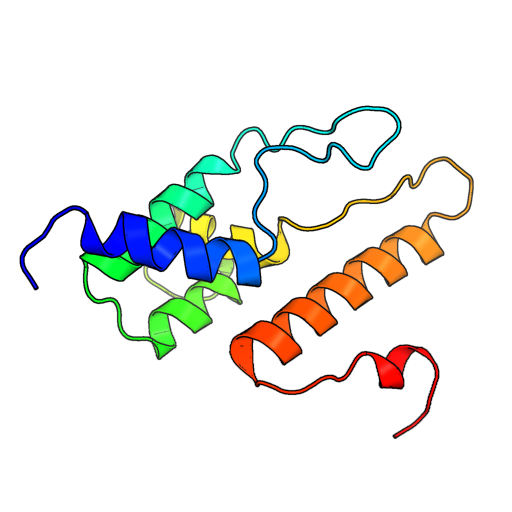TOM 747 O O . TYR A 1 89 ? 13.632 4.140 -16.742 1.00 81.56 89 TYR A O 1
ATOM 755 N N . GLN A 1 90 ? 12.079 5.601 -17.446 1.00 83.06 90 GLN A N 1
ATOM 756 C CA . GLN A 1 90 ? 11.666 4.846 -18.632 1.00 83.06 90 GLN A CA 1
ATOM 757 C C . GLN A 1 90 ? 12.191 5.465 -19.939 1.00 83.06 90 GLN A C 1
ATOM 759 O O . GLN A 1 90 ? 11.942 4.936 -21.020 1.00 83.06 90 GLN A O 1
ATOM 764 N N . ASP A 1 91 ? 12.899 6.591 -19.851 1.00 80.75 91 ASP A N 1
ATOM 765 C CA . ASP A 1 91 ? 13.414 7.407 -20.956 1.00 80.75 91 ASP A CA 1
ATOM 766 C C . ASP A 1 91 ? 14.883 7.114 -21.315 1.00 80.75 91 ASP A C 1
ATOM 768 O O . ASP A 1 91 ? 15.397 7.644 -22.296 1.00 80.75 91 ASP A O 1
ATOM 772 N N . ASN A 1 92 ? 15.544 6.212 -20.587 1.00 82.19 92 ASN A N 1
ATOM 773 C CA . ASN A 1 92 ? 16.930 5.786 -20.818 1.00 82.19 92 ASN A CA 1
ATOM 774 C C . ASN A 1 92 ? 17.088 4.658 -21.865 1.00 82.19 92 ASN A C 1
ATOM 776 O O . ASN A 1 92 ? 18.175 4.106 -22.011 1.00 82.19 92 ASN A O 1
ATOM 780 N N . GLY A 1 93 ? 16.011 4.274 -22.559 1.00 86.88 93 GLY A N 1
ATOM 781 C CA . GLY A 1 93 ? 15.998 3.142 -23.495 1.00 86.88 93 GLY A CA 1
ATOM 782 C C . GLY A 1 93 ? 15.755 1.767 -22.854 1.00 86.88 93 GLY A C 1
ATOM 783 O O . GLY A 1 93 ? 15.588 0.792 -23.581 1.00 86.88 93 GLY A O 1
ATOM 784 N N . GLU A 1 94 ? 15.643 1.671 -21.523 1.00 90.12 94 GLU A N 1
ATOM 785 C CA . GLU A 1 94 ? 15.402 0.418 -20.782 1.00 90.12 94 GLU A CA 1
ATOM 786 C C . GLU A 1 94 ? 13.974 0.319 -20.206 1.00 90.12 94 GLU A C 1
ATOM 788 O O . GLU A 1 94 ? 13.747 -0.311 -19.172 1.00 90.12 94 GLU A O 1
ATOM 793 N N . LYS A 1 95 ? 12.971 0.908 -20.872 1.00 92.06 95 LYS A N 1
ATOM 794 C CA . LYS A 1 95 ? 11.581 0.959 -20.372 1.00 92.06 95 LYS A CA 1
ATOM 795 C C . LYS A 1 95 ? 11.028 -0.399 -19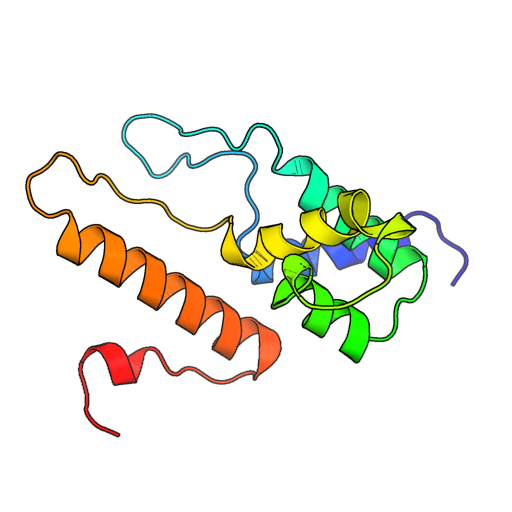.917 1.00 92.06 95 LYS A C 1
ATOM 797 O O . LYS A 1 95 ? 10.338 -0.465 -18.905 1.00 92.06 95 LYS A O 1
ATOM 802 N N . ALA A 1 96 ? 11.311 -1.473 -20.655 1.00 92.56 96 ALA A N 1
ATOM 803 C CA . ALA A 1 96 ? 10.823 -2.811 -20.316 1.00 92.56 96 ALA A CA 1
ATOM 804 C C . ALA A 1 96 ? 11.391 -3.322 -18.982 1.00 92.56 96 ALA A C 1
ATOM 806 O O . ALA A 1 96 ? 10.661 -3.899 -18.182 1.00 92.56 96 ALA A O 1
ATOM 807 N N . LYS A 1 97 ? 12.675 -3.061 -18.724 1.00 91.38 97 LYS A N 1
ATOM 808 C CA . LYS A 1 97 ? 13.343 -3.418 -17.470 1.00 91.38 97 LYS A CA 1
ATOM 809 C C . LYS A 1 97 ? 12.815 -2.582 -16.310 1.00 91.38 97 LYS A C 1
ATOM 811 O O . LYS A 1 97 ? 12.467 -3.151 -15.288 1.00 91.38 97 LYS A O 1
ATOM 816 N N . ALA A 1 98 ? 12.658 -1.271 -16.508 1.00 90.56 98 ALA A N 1
ATOM 817 C CA . ALA A 1 98 ? 12.050 -0.388 -15.515 1.00 90.56 98 ALA A CA 1
ATOM 818 C C . ALA A 1 98 ? 10.660 -0.892 -15.084 1.00 90.56 98 ALA A C 1
ATOM 820 O O . ALA A 1 98 ? 10.402 -1.026 -13.896 1.00 90.56 98 ALA A O 1
ATOM 821 N N . LEU A 1 99 ? 9.791 -1.249 -16.038 1.00 91.50 99 LEU A N 1
ATOM 822 C CA . LEU A 1 99 ? 8.473 -1.818 -15.729 1.00 91.50 99 LEU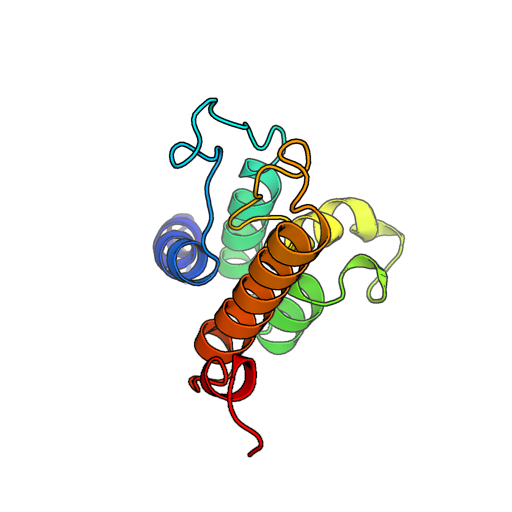 A CA 1
ATOM 823 C C . LEU A 1 99 ? 8.565 -3.163 -14.996 1.00 91.50 99 LEU A C 1
ATOM 825 O O . LEU A 1 99 ? 7.822 -3.379 -14.043 1.00 91.50 99 LEU A O 1
ATOM 829 N N . ALA A 1 100 ? 9.474 -4.048 -15.414 1.00 92.44 100 ALA A N 1
ATOM 830 C CA . ALA A 1 100 ? 9.690 -5.328 -14.746 1.00 92.44 100 ALA A CA 1
ATOM 831 C C . ALA A 1 100 ? 10.173 -5.150 -13.296 1.00 92.44 100 ALA A C 1
ATOM 833 O O . ALA A 1 100 ? 9.692 -5.853 -12.413 1.00 92.44 100 ALA A O 1
ATOM 834 N N . ASP A 1 101 ? 11.057 -4.183 -13.036 1.00 91.62 101 ASP A N 1
ATOM 835 C CA . ASP A 1 101 ? 11.526 -3.846 -11.688 1.00 91.62 101 ASP A CA 1
ATOM 836 C C . ASP A 1 101 ? 10.393 -3.292 -10.810 1.00 91.62 101 ASP A C 1
ATOM 838 O O . ASP A 1 101 ? 10.265 -3.681 -9.651 1.00 91.62 101 ASP A O 1
ATOM 842 N N . GLU A 1 102 ? 9.513 -2.446 -11.357 1.00 91.25 102 GLU A N 1
ATOM 843 C CA . GLU A 1 102 ? 8.327 -1.972 -10.627 1.00 91.25 102 GLU A CA 1
ATOM 844 C C . GLU A 1 102 ? 7.301 -3.088 -10.365 1.00 91.25 102 GLU A C 1
ATOM 846 O O . GLU A 1 102 ? 6.535 -3.015 -9.404 1.00 91.25 102 GLU A O 1
ATOM 851 N N . TRP A 1 103 ? 7.192 -4.094 -11.235 1.00 92.19 103 TRP A N 1
ATOM 852 C CA . TRP A 1 103 ? 6.307 -5.241 -11.002 1.00 92.19 103 TRP A CA 1
ATOM 853 C C . TRP A 1 103 ? 6.873 -6.185 -9.947 1.00 92.19 103 TRP A C 1
ATOM 855 O O . TRP A 1 103 ? 6.134 -6.605 -9.059 1.00 92.19 103 TRP A O 1
ATOM 865 N N . ASP A 1 104 ? 8.171 -6.467 -10.014 1.00 93.25 104 ASP A N 1
ATOM 866 C CA . ASP A 1 104 ? 8.893 -7.257 -9.016 1.00 93.25 104 ASP A CA 1
ATOM 867 C C . ASP A 1 104 ? 8.766 -6.641 -7.615 1.00 93.25 104 ASP A C 1
ATOM 869 O O . ASP A 1 104 ? 8.412 -7.339 -6.667 1.00 93.25 104 ASP A O 1
ATOM 873 N N . ASP A 1 105 ? 8.923 -5.318 -7.493 1.00 92.75 105 ASP A N 1
ATOM 874 C CA . ASP A 1 105 ? 8.732 -4.605 -6.225 1.00 92.75 105 ASP A CA 1
ATOM 875 C C . ASP A 1 105 ? 7.317 -4.780 -5.647 1.00 92.75 105 ASP A C 1
ATOM 877 O O . ASP A 1 105 ? 7.157 -5.053 -4.453 1.00 92.75 105 ASP A O 1
ATOM 881 N N . ARG A 1 106 ? 6.280 -4.687 -6.492 1.00 93.44 106 ARG A N 1
ATOM 882 C CA . ARG A 1 106 ? 4.882 -4.880 -6.068 1.00 93.44 106 ARG A CA 1
ATOM 883 C C . ARG A 1 106 ? 4.621 -6.311 -5.610 1.00 93.44 106 ARG A C 1
ATOM 885 O O . ARG A 1 106 ? 3.947 -6.507 -4.598 1.00 93.44 106 ARG A O 1
ATOM 892 N N . VAL A 1 107 ? 5.154 -7.300 -6.330 1.00 94.88 107 VAL A N 1
ATOM 893 C CA . VAL A 1 107 ? 5.051 -8.715 -5.952 1.00 94.88 107 VAL A CA 1
ATOM 894 C C . VAL A 1 107 ? 5.753 -8.952 -4.614 1.00 94.88 107 VAL A C 1
ATOM 896 O O . VAL A 1 107 ? 5.145 -9.523 -3.711 1.00 94.88 107 VAL A O 1
ATOM 899 N N . ASP A 1 108 ? 6.979 -8.458 -4.442 1.00 95.06 108 ASP A N 1
ATOM 900 C CA . ASP A 1 108 ? 7.748 -8.610 -3.204 1.00 95.06 108 ASP A CA 1
ATOM 901 C C . ASP A 1 108 ? 7.059 -7.939 -2.003 1.00 95.06 108 ASP A C 1
ATOM 903 O O . ASP A 1 108 ? 6.947 -8.540 -0.930 1.00 95.06 108 ASP A O 1
ATOM 907 N N . THR A 1 109 ? 6.534 -6.725 -2.194 1.00 94.88 109 THR A N 1
ATOM 908 C CA . THR A 1 109 ? 5.782 -5.980 -1.171 1.00 94.88 109 THR A CA 1
ATOM 909 C C . THR A 1 109 ? 4.530 -6.740 -0.743 1.00 94.88 109 THR A C 1
ATOM 911 O O . THR A 1 109 ? 4.291 -6.911 0.454 1.00 94.88 109 THR A O 1
ATOM 914 N N . LEU A 1 110 ? 3.762 -7.267 -1.702 1.00 95.62 110 LEU A N 1
ATOM 915 C CA . LEU A 1 110 ? 2.584 -8.089 -1.431 1.00 95.62 110 LEU A CA 1
ATOM 916 C C . LEU A 1 110 ? 2.959 -9.356 -0.649 1.00 95.62 110 LEU A C 1
ATOM 918 O O . LEU A 1 110 ? 2.377 -9.628 0.402 1.00 95.62 110 LEU A O 1
ATOM 922 N N . THR A 1 111 ? 3.924 -10.142 -1.134 1.00 96.12 111 THR A N 1
ATOM 923 C CA . THR A 1 111 ? 4.212 -11.451 -0.534 1.00 96.12 111 THR A CA 1
ATOM 924 C C . THR A 1 111 ? 4.870 -11.336 0.831 1.00 96.12 111 THR A C 1
ATOM 926 O O . THR A 1 111 ? 4.481 -12.054 1.752 1.00 96.12 111 THR A O 1
ATOM 929 N N . ARG A 1 112 ? 5.819 -10.410 1.009 1.00 95.56 112 ARG A N 1
ATOM 930 C CA . ARG A 1 112 ? 6.456 -10.222 2.319 1.00 95.56 112 ARG A CA 1
ATOM 931 C C . ARG A 1 112 ? 5.510 -9.551 3.305 1.00 95.56 112 ARG A C 1
ATOM 933 O O . ARG A 1 112 ? 5.467 -9.961 4.460 1.00 95.56 112 ARG A O 1
ATOM 940 N N . GLY A 1 113 ? 4.762 -8.544 2.853 1.00 93.75 113 GLY A N 1
ATOM 941 C CA . GLY A 1 113 ? 3.895 -7.739 3.711 1.00 93.75 113 GLY A CA 1
ATOM 942 C C . GLY A 1 113 ? 2.633 -8.459 4.178 1.00 93.75 113 GLY A C 1
ATOM 943 O O . GLY A 1 113 ? 2.221 -8.267 5.319 1.00 93.75 113 GLY A O 1
ATOM 944 N N . LEU A 1 114 ? 2.026 -9.297 3.329 1.00 94.00 114 LEU A N 1
ATOM 945 C CA . LEU A 1 114 ? 0.758 -9.970 3.645 1.00 94.00 114 LEU A CA 1
ATOM 946 C C . LEU A 1 114 ? 0.895 -11.472 3.884 1.00 94.00 114 LEU A C 1
ATOM 948 O O . LEU A 1 114 ? 0.226 -12.006 4.763 1.00 94.00 114 LEU A O 1
ATOM 952 N N . LEU A 1 115 ? 1.737 -12.163 3.114 1.00 94.25 115 LEU A N 1
ATOM 953 C CA . LEU A 1 115 ? 1.859 -13.624 3.204 1.00 94.25 115 LEU A CA 1
ATOM 954 C C . LEU A 1 115 ? 2.983 -14.069 4.151 1.00 94.25 115 LEU A C 1
ATOM 956 O O . LEU A 1 115 ? 3.060 -15.245 4.497 1.00 94.25 115 LEU A O 1
ATOM 960 N N . GLY A 1 116 ? 3.870 -13.153 4.554 1.00 94.50 116 GLY A N 1
ATOM 961 C CA . GLY A 1 116 ? 5.029 -13.464 5.393 1.00 94.50 116 GLY A CA 1
ATOM 962 C C . GLY A 1 116 ? 6.079 -14.340 4.699 1.00 94.50 116 GLY A C 1
ATOM 963 O O . GLY A 1 116 ? 6.913 -14.942 5.371 1.00 94.50 116 GLY A O 1
ATOM 964 N N . ILE A 1 117 ? 6.051 -14.422 3.364 1.00 95.50 117 ILE A N 1
ATOM 965 C CA . ILE A 1 117 ? 6.985 -15.222 2.562 1.00 95.50 117 ILE A CA 1
ATOM 966 C C . ILE A 1 117 ? 7.664 -14.369 1.494 1.00 95.50 117 ILE A C 1
ATOM 968 O O . ILE A 1 117 ? 7.155 -13.337 1.061 1.00 95.50 117 ILE A O 1
ATOM 972 N N . THR A 1 118 ? 8.835 -14.814 1.052 1.00 93.94 118 THR A N 1
ATOM 973 C CA . THR A 1 118 ? 9.552 -14.186 -0.061 1.00 93.94 118 THR A CA 1
ATOM 974 C C . THR A 1 118 ? 9.337 -15.004 -1.323 1.00 93.94 118 THR A C 1
ATOM 976 O O . THR A 1 118 ? 9.582 -16.207 -1.313 1.00 93.94 118 THR A O 1
ATOM 979 N N . VAL A 1 119 ? 8.932 -14.348 -2.412 1.00 94.88 119 VAL A N 1
ATOM 980 C CA . VAL A 1 119 ? 8.884 -14.958 -3.755 1.00 94.88 119 VAL A CA 1
ATOM 981 C C . VAL A 1 119 ? 9.832 -14.283 -4.749 1.00 94.88 119 VAL A C 1
ATOM 983 O O . VAL A 1 119 ? 9.871 -14.668 -5.912 1.00 94.88 119 VAL A O 1
ATOM 986 N N . SER A 1 120 ? 10.652 -13.322 -4.305 1.00 90.19 120 SER A N 1
ATOM 987 C CA . SER A 1 120 ? 11.591 -12.586 -5.168 1.00 90.19 120 SER A CA 1
ATOM 988 C C . SER A 1 120 ? 12.632 -13.483 -5.853 1.00 90.19 120 SER A C 1
ATOM 990 O O . SER A 1 120 ? 13.246 -13.085 -6.836 1.00 90.19 120 SER A O 1
ATOM 992 N N . CYS A 1 121 ? 12.847 -14.708 -5.362 1.00 91.69 121 CYS A N 1
ATOM 993 C CA . CYS A 1 121 ? 13.709 -15.702 -6.009 1.00 91.69 121 CYS A CA 1
ATOM 994 C C . CYS A 1 121 ? 13.179 -16.123 -7.393 1.00 91.69 121 CYS A C 1
ATOM 996 O O . CYS A 1 121 ? 13.976 -16.315 -8.315 1.00 91.69 121 CYS A O 1
ATOM 998 N N . ALA A 1 122 ? 11.851 -16.165 -7.567 1.00 91.12 122 ALA A N 1
ATOM 999 C CA . ALA A 1 122 ? 11.194 -16.527 -8.825 1.00 91.12 122 ALA A CA 1
ATOM 1000 C C . ALA A 1 122 ? 11.428 -15.514 -9.956 1.00 91.12 122 ALA A C 1
ATOM 1002 O O . ALA A 1 122 ? 11.142 -15.789 -11.118 1.00 91.12 122 ALA A O 1
ATOM 1003 N N . ARG A 1 123 ? 12.012 -14.353 -9.640 1.00 89.88 123 ARG A N 1
ATOM 1004 C CA . ARG A 1 123 ? 12.488 -13.391 -10.635 1.00 89.88 123 ARG A CA 1
ATOM 1005 C C . ARG A 1 123 ? 13.538 -13.994 -11.575 1.00 89.88 123 ARG A C 1
ATOM 1007 O O . ARG A 1 123 ? 13.588 -13.631 -12.748 1.00 89.88 123 ARG A O 1
ATOM 1014 N N . CYS A 1 124 ? 14.396 -14.872 -11.053 1.00 90.62 124 CYS A N 1
ATOM 1015 C CA . CYS A 1 124 ? 15.540 -15.423 -11.787 1.00 90.62 124 CYS A CA 1
ATOM 1016 C C . CYS A 1 124 ? 15.565 -16.957 -11.829 1.00 90.62 124 CYS A C 1
ATOM 1018 O O . CYS A 1 124 ? 16.353 -17.523 -12.584 1.00 90.62 124 CYS A O 1
ATOM 1020 N N . HIS A 1 125 ? 14.751 -17.623 -11.010 1.00 93.19 125 HIS A N 1
ATOM 1021 C CA . HIS A 1 125 ? 14.729 -19.075 -10.872 1.00 93.19 125 HIS A CA 1
ATOM 1022 C C . HIS A 1 125 ? 13.332 -19.617 -11.158 1.00 93.19 125 HIS A C 1
ATOM 1024 O O . HIS A 1 125 ? 12.339 -19.002 -10.783 1.00 93.19 125 HIS A O 1
ATOM 1030 N N . ASP A 1 126 ? 13.278 -20.784 -11.790 1.00 86.25 126 ASP A N 1
ATOM 1031 C CA . ASP A 1 126 ? 12.057 -21.583 -11.860 1.00 86.25 126 ASP A CA 1
ATOM 1032 C C . ASP A 1 126 ? 11.919 -22.387 -10.557 1.00 86.25 126 ASP A C 1
ATOM 1034 O O . ASP A 1 126 ? 12.924 -22.896 -10.044 1.00 86.25 126 ASP A O 1
ATOM 1038 N N . HIS A 1 127 ? 10.711 -22.442 -9.997 1.00 80.94 127 HIS A N 1
ATOM 1039 C CA . HIS A 1 127 ? 10.424 -22.967 -8.656 1.00 80.94 127 HIS A CA 1
ATOM 1040 C C . HIS A 1 127 ? 9.311 -24.011 -8.676 1.00 80.94 127 HIS A C 1
ATOM 1042 O O . HIS A 1 127 ? 8.295 -23.789 -9.370 1.00 80.94 127 HIS A O 1
#

pLDDT: mean 89.68, std 8.71, range [55.06, 97.19]

Foldseek 3Di:
DPDLCQLVVVLVVLCVLLVQDQWDPVDPDIGGPPCSVLLSVLSSVCVVVVPPPVLLVCLLVPLVPDDDPVCSVSSVSSVSSLVDDDQDDCPPVPVVVRVVVSVLRSVQSCCCSPVVDGPSVVVPDDD

Sequence (127 aa):
LDSEHYGERWARHWLDVARYAEDQAHTFKARRYPHGHRYRDWVVRSLNSDMPYDEFVRNQVAADLVGDPMDRHDRLAALGFFAMGPVYYQDNGEKAKALADEWDDRVDTLTRGLLGITVSCARCHDH

Secondary structure (DSSP, 8-state):
---TTHHHHHHHHHHHHTT--SEETTSSS-EE-TTHHHHHHHHHHHHHTT--HHHHHHHHHHTTTSS-TTTHHHHGGGGHHHHSS----SSSS-HHHHHHHHHHHHHHHHIIIIIS---GGGGTS--

Radius of gyration: 16.02 Å; chains: 1; bounding box: 39×38×46 Å